Protein AF-A0A9Q3L5G4-F1 (afdb_monomer_lite)

Organism: NCBI:txid171279

Secondary structure (DSSP, 8-state):
-HHHHHHHHHHHHHHHHHHHHHHHHHHHHHHHHHHHHHHHHHHHHHHHHHHHHHHHT-S-HHHHHHHHHHHHHHHHHHHHHHHHHHHHHHHHHHHHHHHHHHHHHHHHHHHHHH----HHHHHHHHTT-

Foldseek 3Di:
DVVVVVVVVVVVVVVVVVVVVVVVVVVVVVVVVVVVVVVVVVVLVVLLVVLVVCLVPPPCNVPCNVVSVVVNVVSVVVVVVVVVVVVVVVVVVVVVVVVVVVVVVVLVVVCVPPVDQDPVNVVVVVVVD

Structure (mmCIF, N/CA/C/O backbone):
data_AF-A0A9Q3L5G4-F1
#
_entry.id   AF-A0A9Q3L5G4-F1
#
loop_
_atom_site.group_PDB
_atom_site.id
_atom_site.type_symbol
_atom_site.label_atom_id
_atom_site.label_alt_id
_atom_site.label_comp_id
_atom_site.label_asym_id
_atom_site.label_entity_id
_atom_site.label_seq_id
_atom_site.pdbx_PDB_ins_code
_atom_site.Cartn_x
_atom_site.Cartn_y
_atom_site.Cartn_z
_atom_site.occupancy
_atom_site.B_iso_or_equiv
_atom_site.auth_seq_id
_atom_site.auth_comp_id
_atom_site.auth_asym_id
_atom_site.auth_atom_id
_atom_site.pdbx_PDB_model_num
ATOM 1 N N . MET A 1 1 ? -18.461 7.117 51.533 1.00 54.62 1 MET A N 1
ATOM 2 C CA . MET A 1 1 ? -18.420 7.895 50.265 1.00 54.62 1 MET A CA 1
ATOM 3 C C . MET A 1 1 ? -17.016 8.225 49.726 1.00 54.62 1 MET A C 1
ATOM 5 O O . MET A 1 1 ? -16.807 8.089 48.527 1.00 54.62 1 MET A O 1
ATOM 9 N N . ARG A 1 2 ? -16.028 8.626 50.546 1.00 50.97 2 ARG A N 1
ATOM 10 C CA . ARG A 1 2 ? -14.693 9.074 50.069 1.00 50.97 2 ARG A CA 1
ATOM 11 C C . ARG A 1 2 ? -13.874 8.005 49.315 1.00 50.97 2 ARG A C 1
ATOM 13 O O . ARG A 1 2 ? -13.256 8.315 48.302 1.00 50.97 2 ARG A O 1
ATOM 20 N N . LYS A 1 3 ? -13.925 6.739 49.751 1.00 43.66 3 LYS A N 1
ATOM 21 C CA . LYS A 1 3 ? -13.217 5.612 49.104 1.00 43.66 3 LYS A CA 1
ATOM 22 C C . LYS A 1 3 ? -13.745 5.289 47.695 1.00 43.66 3 LYS A C 1
ATOM 24 O O . LYS A 1 3 ? -12.953 4.992 46.810 1.00 43.66 3 LYS A O 1
ATOM 29 N N . ALA A 1 4 ? -15.055 5.416 47.465 1.00 61.31 4 ALA A N 1
ATOM 30 C CA . ALA A 1 4 ? -15.671 5.168 46.158 1.00 61.31 4 ALA A CA 1
ATOM 31 C C . ALA A 1 4 ? -15.266 6.228 45.116 1.00 61.31 4 ALA A C 1
ATOM 33 O O . ALA A 1 4 ? -14.859 5.877 44.011 1.00 61.31 4 ALA A O 1
ATOM 34 N N . LYS A 1 5 ? -15.259 7.517 45.497 1.00 58.19 5 LYS A N 1
ATOM 35 C CA . LYS A 1 5 ? -14.773 8.613 44.634 1.00 58.19 5 LYS A CA 1
ATOM 36 C C . LYS A 1 5 ? -13.291 8.460 44.266 1.00 58.19 5 LYS A C 1
ATOM 38 O O . LYS A 1 5 ? -12.912 8.726 43.130 1.00 58.19 5 LYS A O 1
ATOM 43 N N . LEU A 1 6 ? -12.459 8.006 45.205 1.00 48.81 6 LEU A N 1
ATOM 44 C CA . LEU A 1 6 ? -11.032 7.765 44.959 1.00 48.81 6 LEU A CA 1
ATOM 45 C C . LEU A 1 6 ? -10.792 6.573 44.021 1.00 48.81 6 LEU A C 1
ATOM 47 O O . LEU A 1 6 ? -9.932 6.661 43.149 1.00 48.81 6 LEU A O 1
ATOM 51 N N . LYS A 1 7 ? -11.583 5.499 44.149 1.00 58.03 7 LYS A N 1
ATOM 52 C CA . LYS A 1 7 ? -11.514 4.319 43.272 1.00 58.03 7 LYS A CA 1
ATOM 53 C C . LYS A 1 7 ? -11.978 4.630 41.841 1.00 58.03 7 LYS A C 1
ATOM 55 O O . LYS A 1 7 ? -11.357 4.180 40.887 1.00 58.03 7 LYS A O 1
ATOM 60 N N . ALA A 1 8 ? -13.018 5.451 41.683 1.00 60.97 8 ALA A N 1
ATOM 61 C CA . ALA A 1 8 ? -13.473 5.918 40.371 1.00 60.97 8 ALA A CA 1
ATOM 62 C C . ALA A 1 8 ? -12.426 6.814 39.682 1.00 60.97 8 ALA A C 1
ATOM 64 O O . ALA A 1 8 ? -12.143 6.642 38.499 1.00 60.97 8 ALA A O 1
ATOM 65 N N . LYS A 1 9 ? -11.786 7.717 40.440 1.00 55.41 9 LYS A N 1
ATOM 66 C CA . LYS A 1 9 ? -10.716 8.590 39.935 1.00 55.41 9 LYS A CA 1
ATOM 67 C C . LYS A 1 9 ? -9.438 7.818 39.575 1.00 55.41 9 LYS A C 1
ATOM 69 O O . LYS A 1 9 ? -8.773 8.160 38.603 1.00 55.41 9 LYS A O 1
ATOM 74 N N . SER A 1 10 ? -9.075 6.774 40.326 1.00 57.56 10 SER A N 1
ATOM 75 C CA . SER A 1 10 ? -7.921 5.931 39.978 1.00 57.56 10 SER A CA 1
ATOM 76 C C . SER A 1 10 ? -8.193 5.045 38.757 1.00 57.56 10 SER A C 1
ATOM 78 O O . SER A 1 10 ? -7.302 4.871 37.925 1.00 57.56 10 SER A O 1
ATOM 80 N N . ALA A 1 11 ? -9.425 4.549 38.599 1.00 59.75 11 ALA A N 1
ATOM 81 C CA . ALA A 1 11 ? -9.859 3.820 37.410 1.00 59.75 11 ALA A CA 1
ATOM 82 C C . ALA A 1 11 ? -9.870 4.713 36.156 1.00 59.75 11 ALA A C 1
ATOM 84 O O . ALA A 1 11 ? -9.367 4.296 35.113 1.00 59.75 11 ALA A O 1
ATOM 85 N N . SER A 1 12 ? -10.343 5.963 36.259 1.00 60.53 12 SER A N 1
ATOM 86 C CA . SER A 1 12 ? -10.316 6.914 35.139 1.00 60.53 12 SER A CA 1
ATOM 87 C C . SER A 1 12 ? -8.887 7.289 34.728 1.00 60.53 12 SER A C 1
ATOM 89 O O . SER A 1 12 ? -8.582 7.309 33.542 1.00 60.53 12 SER A O 1
ATOM 91 N N . LEU A 1 13 ? -7.977 7.490 35.690 1.00 60.91 13 LEU A N 1
ATOM 92 C CA . LEU A 1 13 ? -6.550 7.738 35.432 1.00 60.91 13 LEU A CA 1
ATOM 93 C C . LEU A 1 13 ? -5.837 6.528 34.799 1.00 60.91 13 LEU A C 1
ATOM 95 O O . LEU A 1 13 ? -4.959 6.697 33.952 1.00 60.91 13 LEU A O 1
ATOM 99 N N . SER A 1 14 ? -6.198 5.305 35.201 1.00 64.25 14 SER A N 1
ATOM 100 C CA . SER A 1 14 ? -5.695 4.065 34.589 1.00 64.25 14 SER A CA 1
ATOM 101 C C . SER A 1 14 ? -6.158 3.935 33.134 1.00 64.25 14 SER A C 1
ATOM 103 O O . SER A 1 14 ? -5.353 3.646 32.243 1.00 64.25 14 SER A O 1
ATOM 105 N N . ASN A 1 15 ? -7.432 4.249 32.879 1.00 68.75 15 ASN A N 1
ATOM 106 C CA . ASN A 1 15 ? -8.008 4.268 31.539 1.00 68.75 15 ASN A CA 1
ATOM 107 C C . ASN A 1 15 ? -7.393 5.365 30.663 1.00 68.75 15 ASN A C 1
ATOM 109 O O . ASN A 1 15 ? -7.059 5.083 29.519 1.00 68.75 15 ASN A O 1
ATOM 113 N N . GLU A 1 16 ? -7.130 6.566 31.190 1.00 73.31 16 GLU A N 1
ATOM 114 C CA . GLU A 1 16 ? -6.422 7.619 30.448 1.00 73.31 16 GLU A CA 1
ATOM 115 C C . GLU A 1 16 ? -4.993 7.216 30.067 1.00 73.31 16 GLU A C 1
ATOM 117 O O . GLU A 1 16 ? -4.549 7.475 28.946 1.00 73.31 16 GLU A O 1
ATOM 122 N N . LYS A 1 17 ? -4.252 6.567 30.976 1.00 74.75 17 LYS A N 1
ATOM 123 C CA . LYS A 1 17 ? -2.894 6.083 30.684 1.00 74.75 17 LYS A CA 1
ATOM 124 C C . LYS A 1 17 ? -2.902 4.988 29.617 1.00 74.75 17 LYS A C 1
ATOM 126 O O . LYS A 1 17 ? -2.093 5.047 28.689 1.00 74.75 17 LYS A O 1
ATOM 131 N N . LYS A 1 18 ? -3.820 4.017 29.717 1.00 73.69 18 LYS A N 1
ATOM 132 C CA . LYS A 1 18 ? -4.013 2.985 28.683 1.00 73.69 18 LYS A CA 1
ATOM 133 C C . LYS A 1 18 ? -4.418 3.608 27.349 1.00 73.69 18 LYS A C 1
ATOM 135 O O . LYS A 1 18 ? -3.797 3.303 26.337 1.00 73.69 18 LYS A O 1
ATOM 140 N N . TYR A 1 19 ? -5.369 4.536 27.361 1.00 72.50 19 TYR A N 1
ATOM 141 C CA . TYR A 1 19 ? -5.831 5.256 26.178 1.00 72.50 19 TYR A CA 1
ATOM 142 C C . TYR A 1 19 ? -4.690 6.004 25.482 1.00 72.50 19 TYR A C 1
ATOM 144 O O . TYR A 1 19 ? -4.471 5.810 24.290 1.00 72.50 19 TYR A O 1
ATOM 152 N N . LYS A 1 20 ? -3.879 6.771 26.226 1.00 75.00 20 LYS A N 1
ATOM 153 C CA . LYS A 1 20 ? -2.691 7.450 25.678 1.00 75.00 20 LYS A CA 1
ATOM 154 C C . LYS A 1 20 ? -1.661 6.473 25.106 1.00 75.00 20 LYS A C 1
ATOM 156 O O . LYS A 1 20 ? -1.060 6.763 24.075 1.00 75.00 20 LYS A O 1
ATOM 161 N N . SER A 1 21 ? -1.453 5.323 25.751 1.00 72.88 21 SER A N 1
ATOM 162 C CA . SER A 1 21 ? -0.531 4.289 25.261 1.00 72.88 21 SER A CA 1
ATOM 163 C C . SER A 1 21 ? -1.005 3.684 23.935 1.00 72.88 21 SER A C 1
ATOM 165 O O . SER A 1 21 ? -0.221 3.587 22.988 1.00 72.88 21 SER A O 1
ATOM 167 N N . VAL A 1 22 ? -2.294 3.348 23.838 1.00 76.19 22 VAL A N 1
ATOM 168 C CA . VAL A 1 22 ? -2.916 2.825 22.613 1.00 76.19 22 VAL A CA 1
ATOM 169 C C . VAL A 1 22 ? -2.896 3.876 21.504 1.00 76.19 22 VAL A C 1
ATOM 171 O O . VAL A 1 22 ? -2.464 3.568 20.397 1.00 76.19 22 VAL A O 1
ATOM 174 N N . LEU A 1 23 ? -3.247 5.131 21.804 1.00 76.31 23 LEU A N 1
ATOM 175 C CA . LEU A 1 23 ? -3.176 6.241 20.848 1.00 76.31 23 LEU A CA 1
ATOM 176 C C . LEU A 1 23 ? -1.766 6.446 20.303 1.00 76.31 23 LEU A C 1
ATOM 178 O O . LEU A 1 23 ? -1.596 6.613 19.100 1.00 76.31 23 LEU A O 1
ATOM 182 N N . LYS A 1 24 ? -0.744 6.411 21.166 1.00 77.00 24 LYS A N 1
ATOM 183 C CA . LYS A 1 24 ? 0.650 6.553 20.731 1.00 77.00 24 LYS A CA 1
ATOM 184 C C . LYS A 1 24 ? 1.052 5.413 19.793 1.00 77.00 24 LYS A C 1
ATOM 186 O O . LYS A 1 24 ? 1.647 5.679 18.755 1.00 77.00 24 LYS A O 1
ATOM 191 N N . LYS A 1 25 ? 0.704 4.163 20.125 1.00 78.69 25 LYS A N 1
ATOM 192 C CA . LYS A 1 25 ? 0.961 3.003 19.251 1.00 78.69 25 LYS A CA 1
ATOM 193 C C . LYS A 1 25 ? 0.238 3.132 17.911 1.00 78.69 25 LYS A C 1
ATOM 195 O O . LYS A 1 25 ? 0.855 2.919 16.872 1.00 78.69 25 LYS A O 1
ATOM 200 N N . TYR A 1 26 ? -1.031 3.532 17.936 1.00 79.06 26 TYR A N 1
ATOM 201 C CA . TYR A 1 26 ? -1.826 3.766 16.735 1.00 79.06 26 TYR A CA 1
ATOM 202 C C . TYR A 1 26 ? -1.227 4.871 15.860 1.00 79.06 26 TYR A C 1
ATOM 204 O O . TYR A 1 26 ? -1.056 4.666 14.665 1.00 79.06 26 TYR A O 1
ATOM 212 N N . LEU A 1 27 ? -0.838 6.010 16.440 1.00 77.56 27 LEU A N 1
ATOM 213 C CA . LEU A 1 27 ? -0.226 7.115 15.698 1.00 77.56 27 LEU A CA 1
ATOM 214 C C . LEU A 1 27 ? 1.116 6.724 15.079 1.00 77.56 27 LEU A C 1
ATOM 216 O O . LEU A 1 27 ? 1.351 7.040 13.918 1.00 77.56 27 LEU A O 1
ATOM 220 N N . VAL A 1 28 ? 1.972 6.011 15.817 1.00 85.19 28 VAL A N 1
ATOM 221 C CA . VAL A 1 28 ? 3.255 5.521 15.288 1.00 85.19 28 VAL A CA 1
ATOM 222 C C . VAL A 1 28 ? 3.026 4.531 14.148 1.00 85.19 28 VAL A C 1
ATOM 224 O O . VAL A 1 28 ? 3.645 4.661 13.096 1.00 85.19 28 VAL A O 1
ATOM 227 N N . SER A 1 29 ? 2.104 3.581 14.320 1.00 77.00 29 SER A N 1
A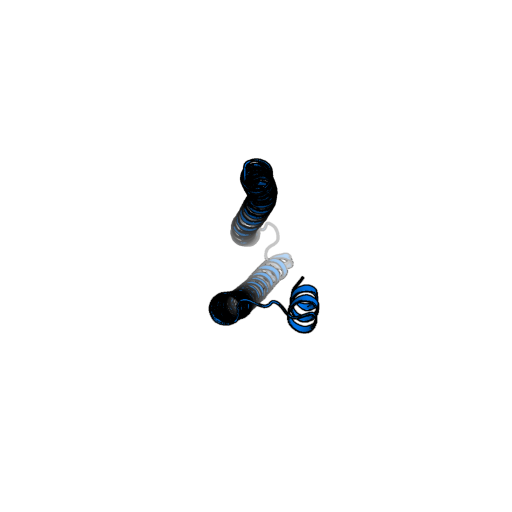TOM 228 C CA . SER A 1 29 ? 1.761 2.609 13.279 1.00 77.00 29 SER A CA 1
ATOM 229 C C . SER A 1 29 ? 1.165 3.286 12.043 1.00 77.00 29 SER A C 1
ATOM 231 O O . SER A 1 29 ? 1.594 3.005 10.927 1.00 77.00 29 SER A O 1
ATOM 233 N N . LYS A 1 30 ? 0.247 4.241 12.231 1.00 79.06 30 LYS A N 1
ATOM 234 C CA . LYS A 1 30 ? -0.362 5.021 11.150 1.00 79.06 30 LYS A CA 1
ATOM 235 C C . LYS A 1 30 ? 0.675 5.859 10.408 1.00 79.06 30 LYS A C 1
ATOM 237 O O . LYS A 1 30 ? 0.671 5.874 9.183 1.00 79.06 30 LYS A O 1
ATOM 242 N N . PHE A 1 31 ? 1.574 6.526 11.129 1.00 87.62 31 PHE A N 1
ATOM 243 C CA . PHE A 1 31 ? 2.655 7.297 10.521 1.00 87.62 31 PHE A CA 1
ATOM 244 C C . PHE A 1 31 ? 3.590 6.399 9.709 1.00 87.62 31 PHE A C 1
ATOM 246 O O . PHE A 1 31 ? 3.869 6.704 8.556 1.00 87.62 31 PHE A O 1
ATOM 253 N N . PHE A 1 32 ? 4.018 5.268 10.275 1.00 87.44 32 PHE A N 1
ATOM 254 C CA . PHE A 1 32 ? 4.877 4.306 9.584 1.00 87.44 32 PHE A CA 1
ATOM 255 C C . PHE A 1 32 ? 4.206 3.732 8.329 1.00 87.44 32 PHE A C 1
ATOM 257 O O . PHE A 1 32 ? 4.839 3.630 7.283 1.00 87.44 32 PHE A O 1
ATOM 264 N N . PHE A 1 33 ? 2.909 3.428 8.405 1.00 80.81 33 PHE A N 1
ATOM 265 C CA . PHE A 1 33 ? 2.120 2.965 7.266 1.00 80.81 33 PHE A CA 1
ATOM 266 C C . PHE A 1 33 ? 2.031 4.015 6.149 1.00 80.81 33 PHE A C 1
ATOM 268 O O . PHE A 1 33 ? 2.270 3.703 4.983 1.00 80.81 33 PHE A O 1
ATOM 275 N N . ILE A 1 34 ? 1.728 5.270 6.497 1.00 80.44 34 ILE A N 1
ATOM 276 C CA . ILE A 1 34 ? 1.679 6.377 5.530 1.00 80.44 34 ILE A CA 1
ATOM 277 C C . ILE A 1 34 ? 3.064 6.611 4.921 1.00 80.44 34 ILE A C 1
ATOM 279 O O . ILE A 1 34 ? 3.181 6.744 3.708 1.00 80.44 34 ILE A O 1
ATOM 283 N N . PHE A 1 35 ? 4.116 6.610 5.741 1.00 89.19 35 PHE A N 1
ATOM 284 C CA . PHE A 1 35 ? 5.493 6.774 5.287 1.00 89.19 35 PHE A CA 1
ATOM 285 C C . PHE A 1 35 ? 5.898 5.689 4.283 1.00 89.19 35 PHE A C 1
ATOM 287 O O . PHE A 1 35 ? 6.392 6.017 3.208 1.00 89.19 35 PHE A O 1
ATOM 294 N N . LEU A 1 36 ? 5.631 4.415 4.590 1.00 83.25 36 LEU A N 1
ATOM 295 C CA . LEU A 1 36 ? 5.859 3.302 3.665 1.00 83.25 36 LEU A CA 1
ATOM 296 C C . LEU A 1 36 ? 5.068 3.470 2.368 1.00 83.25 36 LEU A C 1
ATOM 298 O O . LEU A 1 36 ? 5.624 3.270 1.296 1.00 83.25 36 LEU A O 1
ATOM 302 N N . SER A 1 37 ? 3.804 3.887 2.456 1.00 77.00 37 SER A N 1
ATOM 303 C CA . SER A 1 37 ? 2.956 4.103 1.277 1.00 77.00 37 SER A CA 1
ATOM 304 C C . SER A 1 37 ? 3.529 5.190 0.363 1.00 77.00 37 SER A C 1
ATOM 306 O O . SER A 1 37 ? 3.633 5.001 -0.848 1.00 77.00 37 SER A O 1
ATOM 308 N N . VAL A 1 38 ? 3.963 6.315 0.939 1.00 84.69 38 VAL A N 1
ATOM 309 C CA . VAL A 1 38 ? 4.624 7.396 0.194 1.00 84.69 38 VAL A CA 1
ATOM 310 C C . VAL A 1 38 ? 5.958 6.921 -0.387 1.00 84.69 38 VAL A C 1
ATOM 312 O O . VAL A 1 38 ? 6.247 7.197 -1.549 1.00 84.69 38 VAL A O 1
ATOM 315 N N . LEU A 1 39 ? 6.749 6.157 0.371 1.00 87.94 39 LEU A N 1
ATOM 316 C CA . LEU A 1 39 ? 8.010 5.587 -0.104 1.00 87.94 39 LEU A CA 1
ATOM 317 C C . LEU A 1 39 ? 7.794 4.656 -1.306 1.00 87.94 39 LEU A C 1
ATOM 319 O O . LEU A 1 39 ? 8.537 4.738 -2.281 1.00 87.94 39 LEU A O 1
ATOM 323 N N . THR A 1 40 ? 6.751 3.822 -1.285 1.00 81.00 40 THR A N 1
ATOM 324 C CA . THR A 1 40 ? 6.381 2.964 -2.418 1.00 81.00 40 THR A CA 1
ATOM 325 C C . THR A 1 40 ? 6.040 3.782 -3.662 1.00 81.00 40 THR A C 1
ATOM 327 O O . THR A 1 40 ? 6.466 3.413 -4.757 1.00 81.00 40 THR A O 1
ATOM 330 N N . LEU A 1 41 ? 5.335 4.912 -3.523 1.00 79.75 41 LEU A N 1
ATOM 331 C CA . LEU A 1 41 ? 5.053 5.808 -4.652 1.00 79.75 41 LEU A CA 1
ATOM 332 C C . LEU A 1 41 ? 6.332 6.431 -5.227 1.00 79.75 41 LEU A C 1
ATOM 334 O O . LEU A 1 41 ? 6.487 6.501 -6.449 1.00 79.75 41 LEU A O 1
ATOM 338 N N . VAL A 1 42 ? 7.267 6.839 -4.362 1.00 87.94 42 VAL A N 1
ATOM 339 C CA . VAL A 1 42 ? 8.570 7.383 -4.778 1.00 87.94 42 VAL A CA 1
ATOM 340 C C . VAL A 1 42 ? 9.385 6.329 -5.525 1.00 87.94 42 VAL A C 1
ATOM 342 O O . VAL A 1 42 ? 9.881 6.615 -6.613 1.00 87.94 42 VAL A O 1
ATOM 345 N N . ILE A 1 43 ? 9.478 5.105 -4.991 1.00 87.12 43 ILE A N 1
ATOM 346 C CA . ILE A 1 43 ? 10.190 3.994 -5.642 1.00 87.12 43 ILE A CA 1
ATOM 347 C C . ILE A 1 43 ? 9.553 3.680 -6.995 1.00 87.12 43 ILE A C 1
ATOM 349 O O . ILE A 1 43 ? 10.262 3.624 -7.992 1.00 87.12 43 ILE A O 1
ATOM 353 N N . SER A 1 44 ? 8.225 3.554 -7.054 1.00 80.81 44 SER A N 1
ATOM 354 C CA . SER A 1 44 ? 7.509 3.247 -8.301 1.00 80.81 44 SER A CA 1
ATOM 355 C C . SER A 1 44 ? 7.776 4.303 -9.377 1.00 80.81 44 SER A C 1
ATOM 357 O O . SER A 1 44 ? 8.085 3.973 -10.521 1.00 80.81 44 SER A O 1
ATOM 359 N N . SER A 1 45 ? 7.734 5.583 -8.998 1.00 82.88 45 SER A N 1
ATOM 360 C CA . SER A 1 45 ? 8.029 6.698 -9.905 1.00 82.88 45 SER A CA 1
ATOM 361 C C . SER A 1 45 ? 9.492 6.690 -10.360 1.00 82.88 45 SER A C 1
ATOM 363 O O . SER A 1 45 ? 9.772 6.849 -11.548 1.00 82.88 45 SER A O 1
ATOM 365 N N . ALA A 1 46 ? 10.434 6.450 -9.442 1.00 88.06 46 ALA A N 1
ATOM 366 C CA . ALA A 1 46 ? 11.854 6.341 -9.762 1.00 88.06 46 ALA A CA 1
ATOM 367 C C . ALA A 1 46 ? 12.131 5.167 -10.710 1.00 88.06 46 ALA A C 1
ATOM 369 O O . ALA A 1 46 ? 12.853 5.338 -11.684 1.00 88.06 46 ALA A O 1
ATOM 370 N N . THR A 1 47 ? 11.511 4.004 -10.497 1.00 85.25 47 THR A N 1
ATOM 371 C CA . THR A 1 47 ? 11.630 2.841 -11.386 1.00 85.25 47 THR A CA 1
ATOM 372 C C . THR A 1 47 ? 11.166 3.158 -12.806 1.00 85.25 47 THR A C 1
ATOM 374 O O . THR A 1 47 ? 11.820 2.744 -13.761 1.00 85.25 47 THR A O 1
ATOM 377 N N . ILE A 1 48 ? 10.083 3.923 -12.975 1.00 83.00 48 ILE A N 1
ATOM 378 C CA . ILE A 1 48 ? 9.631 4.368 -14.304 1.00 83.00 48 ILE A CA 1
ATOM 379 C C . ILE A 1 48 ? 10.685 5.276 -14.951 1.00 83.00 48 ILE A C 1
ATOM 381 O O . ILE A 1 48 ? 11.058 5.051 -16.101 1.00 83.00 48 ILE A O 1
ATOM 385 N N . ILE A 1 49 ? 11.201 6.262 -14.209 1.00 85.81 49 ILE A N 1
ATOM 386 C CA . ILE A 1 49 ? 12.226 7.196 -14.703 1.00 85.81 49 ILE A CA 1
ATOM 387 C C . ILE A 1 49 ? 13.509 6.451 -15.087 1.00 85.81 49 ILE A C 1
ATOM 389 O O . ILE A 1 49 ? 14.039 6.682 -16.173 1.00 85.81 49 ILE A O 1
ATOM 393 N N . LEU A 1 50 ? 13.992 5.543 -14.233 1.00 85.56 50 LEU A N 1
ATOM 394 C CA . LEU A 1 50 ? 15.185 4.744 -14.506 1.00 85.56 50 LEU A CA 1
ATOM 395 C C . LEU A 1 50 ? 14.987 3.845 -15.726 1.00 85.56 50 LEU A C 1
ATOM 397 O O . LEU A 1 50 ? 15.868 3.804 -16.574 1.00 85.56 50 LEU A O 1
ATOM 401 N N . ASN A 1 51 ? 13.833 3.186 -15.868 1.00 83.75 51 ASN A N 1
ATOM 402 C CA . ASN A 1 51 ? 13.549 2.386 -17.061 1.00 83.75 51 ASN A CA 1
ATOM 403 C C . ASN A 1 51 ? 13.559 3.245 -18.334 1.00 83.75 51 ASN A C 1
ATOM 405 O O . ASN A 1 51 ? 14.163 2.859 -19.332 1.00 83.75 51 ASN A O 1
ATOM 409 N N . LEU A 1 52 ? 12.943 4.431 -18.302 1.00 82.38 52 LEU A N 1
ATOM 410 C CA . LEU A 1 52 ? 12.936 5.345 -19.447 1.00 82.38 52 LEU A CA 1
ATOM 411 C C . LEU A 1 52 ? 14.351 5.842 -19.785 1.00 82.38 52 LEU A C 1
ATOM 413 O O . LEU A 1 52 ? 14.723 5.929 -20.956 1.00 82.38 52 LEU A O 1
ATOM 417 N N . TYR A 1 53 ? 15.148 6.139 -18.756 1.00 86.69 53 TYR A N 1
ATOM 418 C CA . TYR A 1 53 ? 16.549 6.525 -18.894 1.00 86.69 53 TYR A CA 1
ATOM 419 C C . TYR A 1 53 ? 17.376 5.398 -19.522 1.00 86.69 53 TYR A C 1
ATOM 421 O O . TYR A 1 53 ? 18.089 5.638 -20.495 1.00 86.69 53 TYR A O 1
ATOM 429 N N . SER A 1 54 ? 17.226 4.166 -19.028 1.00 83.88 54 SER A N 1
ATOM 430 C CA . SER A 1 54 ? 17.897 2.977 -19.559 1.00 83.88 54 SER A CA 1
ATOM 431 C C . SER A 1 54 ? 17.521 2.684 -21.006 1.00 83.88 54 SER A C 1
ATOM 433 O O . SER A 1 54 ? 18.369 2.219 -21.754 1.00 83.88 54 SER A O 1
ATOM 435 N N . ILE A 1 55 ? 16.290 2.985 -21.431 1.00 81.62 55 ILE A N 1
ATOM 436 C CA . ILE A 1 55 ? 15.883 2.866 -22.838 1.00 81.62 55 ILE A CA 1
ATOM 437 C C . ILE A 1 55 ? 16.534 3.964 -23.690 1.00 81.62 55 ILE A C 1
ATOM 439 O O . ILE A 1 55 ? 16.997 3.687 -24.795 1.00 81.62 55 ILE A O 1
ATOM 443 N N . ARG A 1 56 ? 16.578 5.206 -23.191 1.00 83.19 56 ARG A N 1
ATOM 444 C CA . ARG A 1 56 ? 17.062 6.371 -23.949 1.00 83.19 56 ARG A CA 1
ATOM 445 C C . ARG A 1 56 ? 18.577 6.388 -24.139 1.00 83.19 56 ARG A C 1
ATOM 447 O O . ARG A 1 56 ? 19.038 6.737 -25.220 1.00 83.19 56 ARG A O 1
ATOM 454 N N . PHE A 1 57 ? 19.333 6.065 -23.097 1.00 85.56 57 PHE A N 1
ATOM 455 C CA . PHE A 1 57 ? 20.798 6.150 -23.088 1.00 85.56 57 PHE A CA 1
ATOM 456 C C . PHE A 1 57 ? 21.456 4.772 -23.186 1.00 85.56 57 PHE A C 1
ATOM 458 O O . PHE A 1 57 ? 22.550 4.556 -22.674 1.00 85.56 57 PHE A O 1
ATOM 465 N N . ASN A 1 58 ? 20.773 3.822 -23.825 1.00 82.44 58 ASN A N 1
ATOM 466 C CA . ASN A 1 58 ? 21.303 2.487 -24.029 1.00 82.44 58 ASN A CA 1
ATOM 467 C C . ASN A 1 58 ? 22.417 2.497 -25.081 1.00 82.44 58 ASN A C 1
ATOM 469 O O . ASN A 1 58 ? 22.167 2.837 -26.236 1.00 82.44 58 ASN A O 1
ATOM 473 N N . GLU A 1 59 ? 23.616 2.059 -24.707 1.00 83.19 59 GLU A N 1
ATOM 474 C CA . GLU A 1 59 ? 24.734 1.901 -25.646 1.00 83.19 59 GLU A CA 1
ATOM 475 C C . GLU A 1 59 ? 24.540 0.701 -26.594 1.00 83.19 59 GLU A C 1
ATOM 477 O O . GLU A 1 59 ? 25.050 0.714 -27.712 1.00 83.19 59 GLU A O 1
ATOM 482 N N . TYR A 1 60 ? 23.746 -0.307 -26.196 1.00 87.06 60 TYR A N 1
ATOM 483 C CA . TYR A 1 60 ? 23.508 -1.536 -26.972 1.00 87.06 60 TYR A CA 1
ATOM 484 C C . TYR A 1 60 ? 22.009 -1.798 -27.225 1.00 87.06 60 TYR A C 1
ATOM 486 O O . TYR A 1 60 ? 21.466 -2.831 -26.813 1.00 87.06 60 TYR A O 1
ATOM 494 N N . PRO A 1 61 ? 21.303 -0.897 -27.936 1.00 80.62 61 PRO A N 1
ATOM 495 C CA . PRO A 1 61 ? 19.849 -0.955 -28.100 1.00 80.62 61 PRO A CA 1
ATOM 496 C C . PRO A 1 61 ? 19.357 -2.240 -28.774 1.00 80.62 61 PRO A C 1
ATOM 49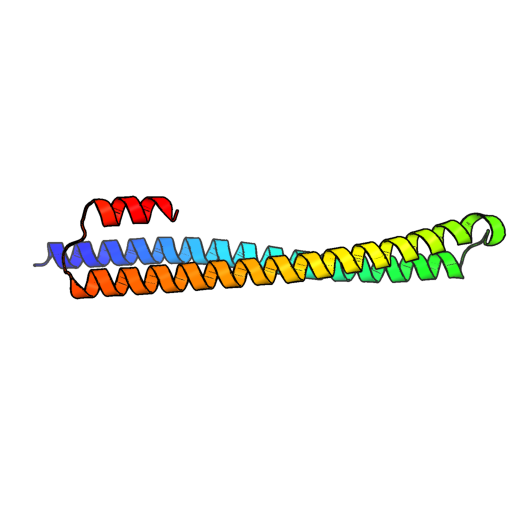8 O O . PRO A 1 61 ? 18.351 -2.802 -28.351 1.00 80.62 61 PRO A O 1
ATOM 501 N N . LEU A 1 62 ? 20.089 -2.763 -29.760 1.00 80.62 62 LEU A N 1
ATOM 502 C CA . LEU A 1 62 ? 19.697 -3.971 -30.500 1.00 80.62 62 LEU A CA 1
ATOM 503 C C . LEU A 1 62 ? 19.606 -5.232 -29.628 1.00 80.62 62 LEU A C 1
ATOM 505 O O . LEU A 1 62 ? 18.878 -6.156 -29.973 1.00 80.62 62 LEU A O 1
ATOM 509 N N . GLN A 1 63 ? 20.341 -5.283 -28.516 1.00 84.25 63 GLN A N 1
ATOM 510 C CA . GLN A 1 63 ? 20.463 -6.486 -27.690 1.00 84.25 63 GLN A CA 1
ATOM 511 C C . GLN A 1 63 ? 19.674 -6.366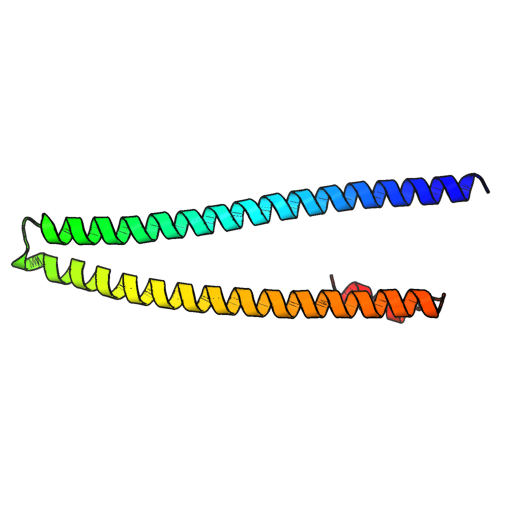 -26.384 1.00 84.25 63 GLN A C 1
ATOM 513 O O . GLN A 1 63 ? 19.082 -7.346 -25.936 1.00 84.25 63 GLN A O 1
ATOM 518 N N . THR A 1 64 ? 19.651 -5.177 -25.766 1.00 83.81 64 THR A N 1
ATOM 519 C CA . THR A 1 64 ? 19.148 -5.018 -24.390 1.00 83.81 64 THR A CA 1
ATOM 520 C C . THR A 1 64 ? 17.838 -4.241 -24.268 1.00 83.81 64 THR A C 1
ATOM 522 O O . THR A 1 64 ? 17.164 -4.346 -23.243 1.00 83.81 64 THR A O 1
ATOM 525 N N . MET A 1 65 ? 17.412 -3.514 -25.309 1.00 82.88 65 MET A N 1
ATOM 526 C CA . MET A 1 65 ? 16.187 -2.701 -25.264 1.00 82.88 65 MET A CA 1
ATOM 527 C C . MET A 1 65 ? 14.932 -3.544 -25.000 1.00 82.88 65 MET A C 1
ATOM 529 O O . MET A 1 65 ? 14.058 -3.119 -24.245 1.00 82.88 65 MET A O 1
ATOM 533 N N . ILE A 1 66 ? 14.874 -4.762 -25.550 1.00 84.94 66 ILE A N 1
ATOM 534 C CA . ILE A 1 66 ? 13.756 -5.696 -25.348 1.00 84.94 66 ILE A CA 1
ATOM 535 C C . ILE A 1 66 ? 13.548 -6.027 -23.860 1.00 84.94 66 ILE A C 1
ATOM 537 O O . ILE A 1 66 ? 12.408 -6.103 -23.399 1.00 84.94 66 ILE A O 1
ATOM 541 N N . TYR A 1 67 ? 14.629 -6.151 -23.081 1.00 84.62 67 TYR A N 1
ATOM 542 C CA . TYR A 1 67 ? 14.545 -6.449 -21.652 1.00 84.62 67 TYR A CA 1
ATOM 543 C C . TYR A 1 67 ? 14.013 -5.252 -20.866 1.00 84.62 67 TYR A C 1
ATOM 545 O O . TYR A 1 67 ? 13.122 -5.425 -20.039 1.00 84.62 67 TYR A O 1
ATOM 553 N N . PHE A 1 68 ? 14.480 -4.034 -21.159 1.00 82.94 68 PHE A N 1
ATOM 554 C CA . PHE A 1 68 ? 13.986 -2.827 -20.486 1.00 82.94 68 PHE A CA 1
ATOM 555 C C . PHE A 1 68 ? 12.505 -2.561 -20.773 1.00 82.94 68 PHE A C 1
ATOM 557 O O . PHE A 1 68 ? 11.749 -2.235 -19.859 1.00 82.94 68 PHE A O 1
ATOM 564 N N . VAL A 1 69 ? 12.066 -2.766 -22.017 1.00 83.06 69 VAL A N 1
ATOM 565 C CA . VAL A 1 69 ? 10.646 -2.657 -22.387 1.00 83.06 69 VAL A CA 1
ATOM 566 C C . VAL A 1 69 ? 9.812 -3.720 -21.666 1.00 83.06 69 VAL A C 1
ATOM 568 O O . VAL A 1 69 ? 8.748 -3.409 -21.130 1.00 83.06 69 VAL A O 1
ATOM 571 N N . SER A 1 70 ? 10.312 -4.956 -21.583 1.00 86.81 70 SER A N 1
ATOM 572 C CA . SER A 1 70 ? 9.628 -6.045 -20.875 1.00 86.81 70 SER A CA 1
ATOM 573 C C . SER A 1 70 ? 9.494 -5.760 -19.376 1.00 86.81 70 SER A C 1
ATOM 575 O O . SER A 1 70 ? 8.415 -5.926 -18.811 1.00 86.81 70 SER A O 1
ATOM 577 N N . ILE A 1 71 ? 10.559 -5.268 -18.732 1.00 85.81 71 ILE A N 1
ATOM 578 C CA . ILE A 1 71 ? 10.548 -4.875 -17.314 1.00 85.81 71 ILE A CA 1
ATOM 579 C C . ILE A 1 71 ? 9.562 -3.729 -17.080 1.00 85.81 71 ILE A C 1
ATOM 581 O O . ILE A 1 71 ? 8.786 -3.782 -16.126 1.00 85.81 71 ILE A O 1
ATOM 585 N N . ALA A 1 72 ? 9.544 -2.719 -17.954 1.00 82.31 72 ALA A N 1
ATOM 586 C CA . ALA A 1 72 ? 8.597 -1.613 -17.856 1.00 82.31 72 ALA A CA 1
ATOM 587 C C . ALA A 1 72 ? 7.143 -2.106 -17.946 1.00 82.31 72 ALA A C 1
ATOM 589 O O . ALA A 1 72 ? 6.313 -1.724 -17.121 1.00 82.31 72 ALA A O 1
ATOM 590 N N . PHE A 1 73 ? 6.848 -3.006 -18.887 1.00 85.75 73 PHE A N 1
ATOM 591 C CA . PHE A 1 73 ? 5.517 -3.594 -19.034 1.00 85.75 73 PHE A CA 1
ATOM 592 C C . PHE A 1 73 ? 5.097 -4.392 -17.792 1.00 85.75 73 PHE A C 1
ATOM 594 O O . PHE A 1 73 ? 4.023 -4.157 -17.237 1.00 85.75 73 PHE A O 1
ATOM 601 N N . ILE A 1 74 ? 5.967 -5.279 -17.296 1.00 88.12 74 ILE A N 1
ATOM 602 C CA . ILE A 1 74 ? 5.713 -6.062 -16.077 1.00 88.12 74 ILE A CA 1
ATOM 603 C C . ILE A 1 74 ? 5.489 -5.133 -14.877 1.00 88.12 74 ILE A C 1
ATOM 605 O O . ILE A 1 74 ? 4.555 -5.337 -14.104 1.00 88.12 74 ILE A O 1
ATOM 609 N N . SER A 1 75 ? 6.297 -4.079 -14.742 1.00 82.75 75 SER A N 1
ATOM 610 C CA . SER A 1 75 ? 6.190 -3.103 -13.654 1.00 82.75 75 SER A CA 1
ATOM 611 C C . SER A 1 75 ? 4.827 -2.406 -13.634 1.00 82.75 75 SER A C 1
ATOM 613 O O . SER A 1 75 ? 4.248 -2.225 -12.562 1.00 82.75 75 SER A O 1
ATOM 615 N N . VAL A 1 76 ? 4.275 -2.049 -14.799 1.00 85.00 76 VAL A N 1
ATOM 616 C CA . VAL A 1 76 ? 2.936 -1.441 -14.900 1.00 85.00 76 VAL A CA 1
ATOM 617 C C . VAL A 1 76 ? 1.852 -2.420 -14.447 1.00 85.00 76 VAL A C 1
ATOM 619 O O . VAL A 1 76 ? 0.991 -2.048 -13.650 1.00 85.00 76 VAL A O 1
ATOM 622 N N . VAL A 1 77 ? 1.920 -3.680 -14.886 1.00 89.31 77 VAL A N 1
ATOM 623 C CA . VAL A 1 77 ? 0.952 -4.719 -14.491 1.00 89.31 77 VAL A CA 1
ATOM 624 C C . VAL A 1 77 ? 1.007 -4.983 -12.984 1.00 89.31 77 VAL A C 1
ATOM 626 O O . VAL A 1 77 ? -0.029 -5.012 -12.323 1.00 89.31 77 VAL A O 1
ATOM 629 N N . VAL A 1 78 ? 2.207 -5.116 -12.414 1.00 86.69 78 VAL A N 1
ATOM 630 C CA . VAL A 1 78 ? 2.393 -5.310 -10.967 1.00 86.69 78 VAL A CA 1
ATOM 631 C C . VAL A 1 78 ? 1.848 -4.116 -10.183 1.00 86.69 78 VAL A C 1
ATOM 633 O O . VAL A 1 78 ? 1.127 -4.303 -9.205 1.00 86.69 78 VAL A O 1
ATOM 636 N N . THR A 1 79 ? 2.128 -2.891 -10.632 1.00 84.25 79 THR A N 1
ATOM 637 C CA . THR A 1 79 ? 1.628 -1.669 -9.980 1.00 84.25 79 THR A CA 1
ATOM 638 C C . THR A 1 79 ? 0.098 -1.615 -9.986 1.00 84.25 79 THR A C 1
ATOM 640 O O . THR A 1 79 ? -0.511 -1.261 -8.975 1.00 84.25 79 THR A O 1
ATOM 643 N N . LEU A 1 80 ? -0.538 -2.024 -11.088 1.00 85.94 80 LEU A N 1
ATOM 644 C CA . LEU A 1 80 ? -1.995 -2.113 -11.183 1.00 85.94 80 LEU A CA 1
ATOM 645 C C . LEU A 1 80 ? -2.573 -3.129 -10.186 1.00 85.94 80 LEU A C 1
ATOM 647 O O . LEU A 1 80 ? -3.522 -2.811 -9.470 1.00 85.94 80 LEU A O 1
ATOM 651 N N . LEU A 1 81 ? -1.986 -4.326 -10.093 1.00 87.62 81 LEU A N 1
ATOM 652 C CA . LEU A 1 81 ? -2.429 -5.354 -9.145 1.00 87.62 81 LEU A CA 1
ATOM 653 C C . LEU A 1 81 ? -2.279 -4.899 -7.689 1.00 87.62 81 LEU A C 1
ATOM 655 O O . LEU A 1 81 ? -3.203 -5.078 -6.897 1.00 87.62 81 LEU A O 1
ATOM 659 N N . ILE A 1 82 ? -1.156 -4.258 -7.345 1.00 82.38 82 ILE A N 1
ATOM 660 C CA . ILE A 1 82 ? -0.932 -3.684 -6.009 1.00 82.38 82 ILE A CA 1
ATOM 661 C C . ILE A 1 82 ? -1.985 -2.613 -5.702 1.00 82.38 82 ILE A C 1
ATOM 663 O O . ILE A 1 82 ? -2.509 -2.575 -4.589 1.00 82.38 82 ILE A O 1
ATOM 667 N N . SER A 1 83 ? -2.331 -1.765 -6.675 1.00 79.62 83 SER A N 1
ATOM 668 C CA . SER A 1 83 ? -3.361 -0.736 -6.505 1.00 79.62 83 SER A CA 1
ATOM 669 C C . SER A 1 83 ? -4.740 -1.344 -6.224 1.00 79.62 83 SER A C 1
ATOM 671 O O . SER A 1 83 ? -5.396 -0.937 -5.265 1.00 79.62 83 SER A O 1
ATOM 673 N N . ILE A 1 84 ? -5.143 -2.368 -6.985 1.00 84.12 84 ILE A N 1
ATOM 674 C CA . ILE A 1 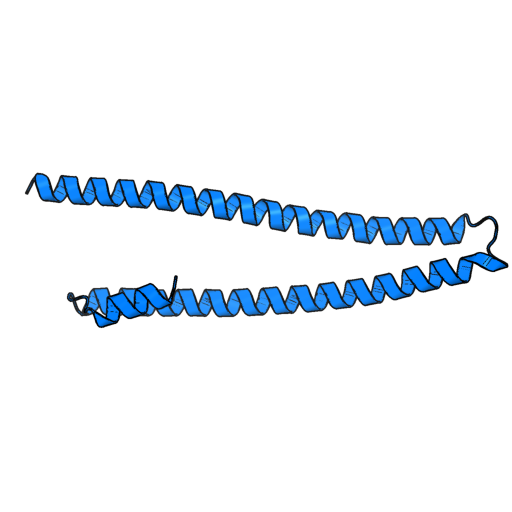84 ? -6.408 -3.091 -6.779 1.00 84.12 84 ILE A CA 1
ATOM 675 C C . ILE A 1 84 ? -6.426 -3.785 -5.411 1.00 84.12 84 ILE A C 1
ATOM 677 O O . ILE A 1 84 ? -7.391 -3.654 -4.658 1.00 84.12 84 ILE A O 1
ATOM 681 N N . GLN A 1 85 ? -5.348 -4.491 -5.058 1.00 79.88 85 GLN A N 1
ATOM 682 C CA . GLN A 1 85 ? -5.225 -5.155 -3.760 1.00 79.88 85 GLN A CA 1
ATOM 683 C C . GLN A 1 85 ? -5.310 -4.146 -2.611 1.00 79.88 85 GLN A C 1
ATOM 685 O O . GLN A 1 85 ? -5.989 -4.397 -1.618 1.00 79.88 85 GLN A O 1
ATOM 690 N N . SER A 1 86 ? -4.638 -3.001 -2.741 1.00 74.56 86 SER A N 1
ATOM 691 C CA . SER A 1 86 ? -4.680 -1.930 -1.747 1.00 74.56 86 SER A CA 1
ATOM 692 C C . SER A 1 86 ? -6.096 -1.375 -1.586 1.00 74.56 86 SER A C 1
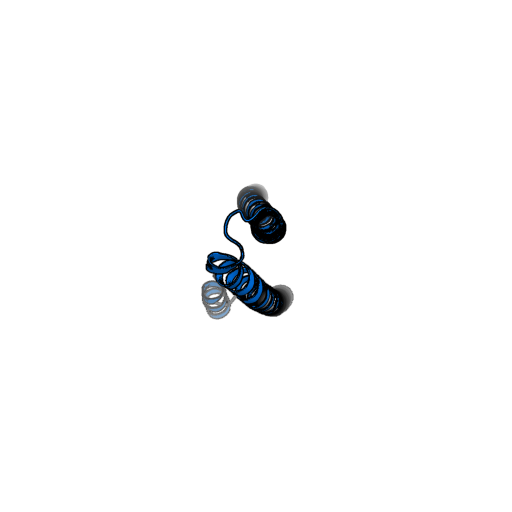ATOM 694 O O . SER A 1 86 ? -6.555 -1.218 -0.456 1.00 74.56 86 SER A O 1
ATOM 696 N N . PHE A 1 87 ? -6.815 -1.167 -2.694 1.00 77.19 87 PHE A N 1
ATOM 697 C CA . PHE A 1 87 ? -8.202 -0.707 -2.683 1.00 77.19 87 PHE A CA 1
ATOM 698 C C . PHE A 1 87 ? -9.123 -1.674 -1.925 1.00 77.19 87 PHE A C 1
ATOM 700 O O . PHE A 1 87 ? -9.776 -1.260 -0.969 1.00 77.19 87 PHE A O 1
ATOM 707 N N . PHE A 1 88 ? -9.109 -2.969 -2.265 1.00 77.44 88 PHE A N 1
ATOM 708 C CA . PHE A 1 88 ? -9.952 -3.962 -1.584 1.00 77.44 88 PHE A CA 1
ATOM 709 C C . PHE A 1 88 ? -9.616 -4.116 -0.098 1.00 77.44 88 PHE A C 1
ATOM 711 O O . PHE A 1 88 ? -10.508 -4.148 0.744 1.00 77.44 88 PHE A O 1
ATOM 718 N N . ASN A 1 89 ? -8.331 -4.124 0.252 1.00 72.44 89 ASN A N 1
ATOM 719 C CA . ASN A 1 89 ? -7.893 -4.275 1.640 1.00 72.44 89 ASN A CA 1
ATOM 720 C C . ASN A 1 89 ? -8.286 -3.059 2.507 1.00 72.44 89 ASN A C 1
ATOM 722 O O . ASN A 1 89 ? -8.510 -3.190 3.710 1.00 72.44 89 ASN A O 1
ATOM 726 N N . VAL A 1 90 ? -8.389 -1.864 1.913 1.00 70.88 90 VAL A N 1
ATOM 727 C CA . VAL A 1 90 ? -8.943 -0.678 2.584 1.00 70.88 90 VAL A CA 1
ATOM 728 C C . VAL A 1 90 ? -10.453 -0.822 2.776 1.00 70.88 90 VAL A C 1
ATOM 730 O O . VAL A 1 90 ? -10.935 -0.559 3.877 1.00 70.88 90 VAL A O 1
ATOM 733 N N . THR A 1 91 ? -11.188 -1.276 1.758 1.00 71.00 91 THR A N 1
ATOM 734 C CA . THR A 1 91 ? -12.642 -1.491 1.840 1.00 71.00 91 THR A CA 1
ATOM 735 C C . THR A 1 91 ? -13.016 -2.497 2.930 1.00 71.00 91 THR A C 1
ATOM 737 O O . THR A 1 91 ? -13.863 -2.188 3.767 1.00 71.00 91 THR A O 1
ATOM 740 N N . ASP A 1 92 ? -12.333 -3.642 2.994 1.00 70.31 92 ASP A N 1
ATOM 741 C CA . ASP A 1 92 ? -12.590 -4.674 4.008 1.00 70.31 92 ASP A CA 1
ATOM 742 C C . ASP A 1 92 ? -12.288 -4.172 5.425 1.00 70.31 92 ASP A C 1
ATOM 744 O O . ASP A 1 92 ? -13.035 -4.418 6.369 1.00 70.31 92 ASP A O 1
ATOM 748 N N . LYS A 1 93 ? -11.203 -3.407 5.598 1.00 73.94 93 LYS A N 1
ATOM 749 C CA . LYS A 1 93 ? -10.866 -2.827 6.906 1.00 73.94 93 LYS A CA 1
ATOM 750 C C . LYS A 1 93 ? -11.888 -1.789 7.360 1.00 73.94 93 LYS A C 1
ATOM 752 O O . LYS A 1 93 ? -12.124 -1.687 8.561 1.00 73.94 93 LYS A O 1
ATOM 757 N N . ILE A 1 94 ? -12.465 -1.016 6.439 1.00 72.12 94 ILE A N 1
ATOM 758 C CA . ILE A 1 94 ? -13.512 -0.038 6.760 1.00 72.12 94 ILE A CA 1
ATOM 759 C C . ILE A 1 94 ? -14.793 -0.759 7.184 1.00 72.12 94 ILE A C 1
ATOM 761 O O . ILE A 1 94 ? -15.334 -0.413 8.231 1.00 72.12 94 ILE A O 1
ATOM 765 N N . SER A 1 95 ? -15.230 -1.785 6.443 1.00 72.12 95 SER A N 1
ATOM 766 C CA . SER A 1 95 ? -16.463 -2.514 6.776 1.00 72.12 95 SER A CA 1
ATOM 767 C C . SER A 1 95 ? -16.354 -3.235 8.123 1.00 72.12 95 SER A C 1
ATOM 769 O O . SER A 1 95 ? -17.229 -3.086 8.972 1.00 72.12 95 SER A O 1
ATOM 771 N N . VAL A 1 96 ? -15.229 -3.914 8.379 1.00 77.31 96 VAL A N 1
ATOM 772 C CA . VAL A 1 96 ? -14.960 -4.587 9.659 1.00 77.31 96 VAL A CA 1
ATOM 773 C C . VAL A 1 96 ? -14.879 -3.576 10.803 1.00 77.31 96 VAL A C 1
ATOM 775 O O . VAL A 1 96 ? -15.343 -3.843 11.912 1.00 77.31 96 VAL A O 1
ATOM 778 N N . LEU A 1 97 ? -14.287 -2.400 10.578 1.00 74.75 97 LEU A N 1
ATOM 779 C CA . LEU A 1 97 ? -14.216 -1.363 11.606 1.00 74.75 97 LEU A CA 1
ATOM 780 C C . LEU A 1 97 ? -15.603 -0.790 11.925 1.00 74.75 97 LEU A C 1
ATOM 782 O O . LEU A 1 97 ? -15.921 -0.595 13.096 1.00 74.75 97 LEU A O 1
ATOM 786 N N . GLU A 1 98 ? -16.427 -0.551 10.910 1.00 77.31 98 GLU A N 1
ATOM 787 C CA . GLU A 1 98 ? -17.797 -0.061 11.063 1.00 77.31 98 GLU A CA 1
ATOM 788 C C . GLU A 1 98 ? -18.695 -1.086 11.772 1.00 77.31 98 GLU A C 1
ATOM 790 O O . GLU A 1 98 ? -19.431 -0.732 12.694 1.00 77.31 98 GLU A O 1
ATOM 795 N N . GLU A 1 99 ? -18.564 -2.370 11.434 1.00 79.75 99 GLU A N 1
ATOM 796 C CA . GLU A 1 99 ? -19.248 -3.470 12.119 1.00 79.75 99 GLU A CA 1
ATOM 797 C C . GLU A 1 99 ? -18.845 -3.557 13.597 1.00 79.75 99 GLU A C 1
ATOM 799 O O . GLU A 1 99 ? -19.703 -3.648 14.481 1.00 79.75 99 GLU A O 1
ATOM 804 N N . ASN A 1 100 ? -17.547 -3.455 13.889 1.00 77.56 100 ASN A N 1
ATOM 805 C CA . ASN A 1 100 ? -17.047 -3.438 15.261 1.00 77.56 100 ASN A CA 1
ATOM 806 C C . ASN A 1 100 ? -17.544 -2.211 16.037 1.00 77.56 100 ASN A C 1
ATOM 808 O O . ASN A 1 100 ? -17.910 -2.334 17.207 1.00 77.56 100 ASN A O 1
ATOM 812 N N . ILE A 1 101 ? -17.587 -1.028 15.416 1.00 82.38 101 ILE A N 1
ATOM 813 C CA . ILE A 1 101 ? -18.135 0.185 16.040 1.00 82.38 101 ILE A CA 1
ATOM 814 C C . ILE A 1 101 ? -19.623 -0.010 16.351 1.00 82.38 101 ILE A C 1
ATOM 816 O O . ILE A 1 101 ? -20.029 0.190 17.496 1.00 82.38 101 ILE A O 1
ATOM 820 N N . ASN A 1 102 ? -20.419 -0.468 15.384 1.00 83.69 102 ASN A N 1
ATOM 821 C CA . ASN A 1 102 ? -21.854 -0.694 15.565 1.00 83.69 102 ASN A CA 1
ATOM 822 C C . ASN A 1 102 ? -22.150 -1.757 16.628 1.00 83.69 102 ASN A C 1
ATOM 824 O O . ASN A 1 102 ? -23.046 -1.578 17.452 1.00 83.69 102 ASN A O 1
ATOM 828 N N . THR A 1 103 ? -21.376 -2.841 16.662 1.00 79.81 103 THR A N 1
ATOM 829 C CA . THR A 1 103 ? -21.520 -3.898 17.673 1.00 79.81 103 THR A CA 1
ATOM 830 C C . THR A 1 103 ? -21.195 -3.373 19.070 1.00 79.81 103 THR A C 1
ATOM 832 O O . THR A 1 103 ? -21.928 -3.638 20.023 1.00 79.81 103 THR A O 1
ATOM 835 N N . ASN A 1 104 ? -20.145 -2.560 19.203 1.00 78.56 104 ASN A N 1
ATOM 836 C CA . ASN A 1 104 ? -19.806 -1.926 20.475 1.00 78.56 104 ASN A CA 1
ATOM 837 C C . ASN A 1 104 ? -20.852 -0.892 20.917 1.00 78.56 104 ASN A C 1
ATOM 839 O O . ASN A 1 104 ? -21.176 -0.848 22.101 1.00 78.56 104 ASN A O 1
ATOM 843 N N . ILE A 1 105 ? -21.423 -0.105 19.998 1.00 82.88 105 ILE A N 1
ATOM 844 C CA . ILE A 1 105 ? -22.517 0.831 20.309 1.00 82.88 105 ILE A CA 1
ATOM 845 C C . ILE A 1 105 ? -23.739 0.068 20.833 1.00 82.88 105 ILE A C 1
ATOM 847 O O . ILE A 1 105 ? -24.226 0.394 21.914 1.00 82.88 105 ILE A O 1
ATOM 851 N N . LYS A 1 106 ? -24.166 -1.001 20.145 1.00 81.00 106 LYS A N 1
ATOM 852 C CA . LYS A 1 106 ? -25.281 -1.858 20.588 1.00 81.00 106 LYS A CA 1
ATOM 853 C C . LYS A 1 106 ? -25.040 -2.459 21.975 1.00 81.00 106 LYS A C 1
ATOM 855 O O . LYS A 1 106 ? -25.950 -2.498 22.799 1.00 81.00 106 LYS A O 1
ATOM 860 N N . ARG A 1 107 ? -23.809 -2.896 22.265 1.00 75.06 107 ARG A N 1
ATOM 861 C CA . ARG A 1 107 ? -23.423 -3.400 23.595 1.00 75.06 107 ARG A CA 1
ATOM 862 C C . ARG A 1 107 ? -23.504 -2.310 24.663 1.00 75.06 107 ARG A C 1
ATOM 864 O O . ARG A 1 107 ? -24.068 -2.547 25.725 1.00 75.06 107 ARG A O 1
ATOM 871 N N . ILE A 1 108 ? -22.982 -1.114 24.381 1.00 78.62 108 ILE A N 1
ATOM 872 C CA . ILE A 1 108 ? -23.063 0.034 25.299 1.00 78.62 108 ILE A CA 1
ATOM 873 C C . ILE A 1 108 ? -24.522 0.368 25.612 1.00 78.62 108 ILE A C 1
ATOM 875 O O . ILE A 1 108 ? -24.846 0.609 26.771 1.00 78.62 108 ILE A O 1
ATOM 879 N N . GLU A 1 109 ? -25.392 0.364 24.605 1.00 79.19 109 GLU A N 1
ATOM 880 C CA . GLU A 1 109 ? -26.818 0.654 24.752 1.00 79.19 109 GLU A CA 1
ATOM 881 C C . GLU A 1 109 ? -27.522 -0.409 25.612 1.00 79.19 109 GLU A C 1
ATOM 883 O O . GLU A 1 109 ? -28.151 -0.059 26.611 1.00 79.19 109 GLU A O 1
ATOM 888 N N . LYS A 1 110 ? -27.265 -1.699 25.344 1.00 75.62 110 LYS A N 1
ATOM 889 C CA . LYS A 1 110 ? -27.743 -2.834 26.157 1.00 75.62 110 LYS A CA 1
ATOM 890 C C . LYS A 1 110 ? -27.316 -2.723 27.628 1.00 75.62 110 LYS A C 1
ATOM 892 O O . LYS A 1 110 ? -28.128 -2.944 28.524 1.00 75.62 110 LYS A O 1
ATOM 897 N N . TYR A 1 111 ? -26.062 -2.349 27.901 1.00 72.19 111 TYR A N 1
ATOM 898 C CA . TYR A 1 111 ? -25.576 -2.164 29.276 1.00 72.19 111 TYR A CA 1
ATOM 899 C C . TYR A 1 111 ? -26.168 -0.934 29.969 1.00 72.19 111 TYR A C 1
ATOM 901 O O . TYR A 1 111 ? -26.271 -0.909 31.195 1.00 72.19 111 TYR A O 1
ATOM 909 N N . LYS A 1 112 ? -26.545 0.093 29.202 1.00 70.12 112 LYS A N 1
ATOM 910 C CA . LYS A 1 112 ? -27.160 1.316 29.727 1.00 70.12 112 LYS A CA 1
ATOM 911 C C . LYS A 1 112 ? -28.624 1.096 30.117 1.00 70.12 112 LYS A C 1
ATOM 913 O O . LYS A 1 112 ? -29.087 1.738 31.055 1.00 70.12 112 LYS A O 1
ATOM 918 N N . GLU A 1 113 ? -29.319 0.199 29.417 1.00 74.00 113 GLU A N 1
ATOM 919 C CA . GLU A 1 113 ? -30.713 -0.171 29.687 1.00 74.00 113 GLU A CA 1
ATOM 920 C C . GLU A 1 113 ? -30.853 -1.204 30.816 1.00 74.00 113 GLU A C 1
ATOM 922 O O . GLU A 1 113 ? -31.692 -1.026 31.696 1.00 74.00 113 GLU A O 1
ATOM 927 N N . ASN A 1 114 ? -30.019 -2.252 30.844 1.00 62.47 114 ASN A N 1
ATOM 928 C CA . ASN A 1 114 ? -30.272 -3.411 31.712 1.00 62.47 114 ASN A CA 1
ATOM 929 C C . ASN A 1 114 ? -29.604 -3.392 33.099 1.00 62.47 114 ASN A C 1
ATOM 931 O O . ASN A 1 114 ? -29.927 -4.257 33.902 1.00 62.47 114 ASN A O 1
ATOM 935 N N . ASN A 1 115 ? -28.723 -2.435 33.428 1.00 56.75 115 ASN A N 1
ATOM 936 C CA . ASN A 1 115 ? -27.999 -2.297 34.719 1.00 56.75 115 ASN A CA 1
ATOM 937 C C . ASN A 1 115 ? -27.239 -3.537 35.265 1.00 56.75 115 ASN A C 1
ATOM 939 O O . ASN A 1 115 ? -26.446 -3.388 36.196 1.00 56.75 115 ASN A O 1
ATOM 943 N N . GLU A 1 116 ? -27.402 -4.726 34.690 1.00 60.75 116 GLU A N 1
ATOM 944 C CA . GLU A 1 116 ? -26.729 -5.963 35.066 1.00 60.75 116 GLU A CA 1
ATOM 945 C C . GLU A 1 116 ? -25.945 -6.508 33.872 1.00 60.75 116 GLU A C 1
ATOM 947 O O . GLU A 1 116 ? -26.481 -6.742 32.792 1.00 60.75 116 GLU A O 1
ATOM 952 N N . ILE A 1 117 ? -24.641 -6.686 34.082 1.00 62.38 117 ILE A N 1
ATOM 953 C CA . ILE A 1 117 ? -23.730 -7.318 33.128 1.00 62.38 117 ILE A CA 1
ATOM 954 C C . ILE A 1 117 ? -23.707 -8.808 33.476 1.00 62.38 117 ILE A C 1
ATOM 956 O O . ILE A 1 117 ? -23.243 -9.171 34.562 1.00 62.38 117 ILE A O 1
ATOM 960 N N . THR A 1 118 ? -24.204 -9.673 32.591 1.00 68.00 118 THR A N 1
ATOM 961 C CA . THR A 1 118 ? -24.177 -11.127 32.819 1.00 68.00 118 THR A CA 1
ATOM 962 C C . THR A 1 118 ? -22.804 -11.717 32.485 1.00 68.00 118 THR A C 1
ATOM 964 O O . THR A 1 118 ? -21.975 -11.108 31.810 1.00 68.00 118 THR A O 1
ATOM 967 N N . ARG A 1 119 ? -22.516 -12.933 32.971 1.00 64.31 119 ARG A N 1
ATOM 968 C CA . ARG A 1 119 ? -21.257 -13.630 32.640 1.00 64.31 119 ARG A CA 1
ATOM 969 C C . ARG A 1 119 ? -21.117 -13.917 31.144 1.00 64.31 119 ARG A C 1
ATOM 971 O O . ARG A 1 119 ? -20.010 -13.853 30.624 1.00 64.31 119 ARG A O 1
ATOM 978 N N . GLU A 1 120 ? -22.229 -14.166 30.463 1.00 68.38 120 GLU A N 1
ATOM 979 C CA . GLU A 1 120 ? -22.267 -14.368 29.011 1.00 68.38 120 GLU A CA 1
ATOM 980 C C . GLU A 1 120 ? -21.844 -13.103 28.255 1.00 68.38 120 GLU A C 1
ATOM 982 O O . GLU A 1 120 ? -21.063 -13.192 27.312 1.00 68.38 120 GLU A O 1
ATOM 987 N N . ASP A 1 121 ? -22.253 -11.922 28.732 1.00 63.72 121 ASP A N 1
ATOM 988 C CA . ASP A 1 121 ? -21.820 -10.640 28.170 1.00 63.72 121 ASP A CA 1
ATOM 989 C C . ASP A 1 121 ? -20.297 -10.416 28.328 1.00 63.72 121 ASP A C 1
ATOM 991 O O . ASP A 1 121 ? -19.676 -9.751 27.499 1.00 63.72 121 ASP A O 1
ATOM 995 N N . ILE A 1 122 ? -19.678 -10.969 29.380 1.00 68.38 122 ILE A N 1
ATOM 996 C CA . ILE A 1 122 ? -18.225 -10.885 29.624 1.00 68.38 122 ILE A CA 1
ATOM 997 C C . ILE A 1 122 ? -17.453 -11.843 28.707 1.00 68.38 122 ILE A C 1
ATOM 999 O O . ILE A 1 122 ? -16.422 -11.459 28.146 1.00 68.38 122 ILE A O 1
ATOM 1003 N N . ASP A 1 123 ? -17.950 -13.064 28.520 1.00 70.94 123 ASP A N 1
ATOM 1004 C CA . ASP A 1 123 ? -17.338 -14.050 27.622 1.00 70.94 123 ASP A CA 1
ATOM 1005 C C . ASP A 1 123 ? -17.428 -13.615 26.153 1.00 70.94 123 ASP A C 1
ATOM 1007 O O . ASP A 1 123 ? -16.491 -13.811 25.374 1.00 70.94 123 ASP A O 1
ATOM 1011 N N . GLU A 1 124 ? -18.520 -12.956 25.766 1.00 68.44 124 GLU A N 1
ATOM 1012 C CA . GLU A 1 124 ? -18.675 -12.380 24.430 1.00 68.44 124 GLU A CA 1
ATOM 1013 C C . GLU A 1 124 ? -17.706 -11.206 24.185 1.00 68.44 124 GLU A C 1
ATOM 1015 O O . GLU A 1 124 ? -17.187 -11.022 23.079 1.00 68.44 124 GLU A O 1
ATOM 1020 N N . LEU A 1 125 ? -17.381 -10.453 25.240 1.00 63.41 125 LEU A N 1
ATOM 1021 C CA . LEU A 1 125 ? -16.367 -9.396 25.229 1.00 63.41 125 LEU A CA 1
ATOM 1022 C C . LEU A 1 125 ? -14.958 -9.962 25.010 1.00 63.41 125 LEU A C 1
ATOM 1024 O O . LEU A 1 125 ? -14.196 -9.406 24.219 1.00 63.41 125 LEU A O 1
ATOM 1028 N N . MET A 1 126 ? -14.624 -11.091 25.645 1.00 65.62 126 MET A N 1
ATOM 1029 C CA . MET A 1 126 ? -13.322 -11.747 25.464 1.00 65.62 126 MET A CA 1
ATOM 1030 C C . MET A 1 126 ? -13.109 -12.310 24.056 1.00 65.62 126 MET A C 1
ATOM 1032 O O . MET A 1 126 ? -11.967 -12.414 23.630 1.00 65.62 126 MET A O 1
ATOM 1036 N N . LYS A 1 127 ? -14.174 -12.614 23.306 1.00 65.94 127 LYS A N 1
ATOM 1037 C CA . LYS A 1 127 ? -14.066 -13.067 21.906 1.00 65.94 127 LYS A CA 1
ATOM 1038 C C . LYS A 1 127 ? -13.727 -11.956 20.908 1.00 65.94 127 LYS A C 1
ATOM 1040 O O . LYS A 1 127 ? -13.436 -12.257 19.756 1.00 65.94 127 LYS A O 1
ATOM 1045 N N . THR A 1 128 ? -13.812 -10.688 21.317 1.00 54.50 128 THR A N 1
ATOM 1046 C CA . THR A 1 128 ? -13.600 -9.530 20.424 1.00 54.50 128 THR A CA 1
ATOM 1047 C C . THR A 1 128 ? -12.173 -8.952 20.526 1.00 54.50 128 THR A C 1
ATOM 1049 O O . THR A 1 128 ? -11.853 -8.004 19.809 1.00 54.50 128 THR A O 1
ATOM 1052 N N . PHE A 1 129 ? -11.331 -9.492 21.419 1.00 46.75 129 PHE A N 1
ATOM 1053 C CA . PHE A 1 129 ? -9.918 -9.131 21.625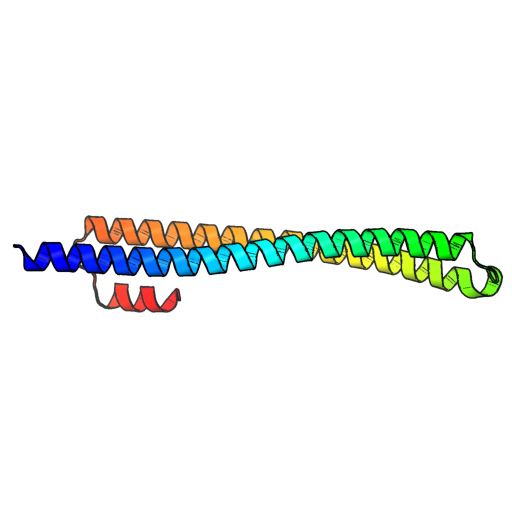 1.00 46.75 129 PHE A CA 1
ATOM 1054 C C . PHE A 1 129 ? -8.991 -10.257 21.169 1.00 46.75 129 PHE A C 1
ATOM 1056 O O . PHE A 1 129 ? -7.862 -9.921 20.744 1.00 46.75 129 PHE A O 1
#

pLDDT: mean 75.84, std 10.23, range [43.66, 89.31]

Radius of gyration: 26.53 Å; chains: 1; bounding box: 55×23×81 Å

Sequence (129 aa):
MRKAKLKAKSASLSNEKKYKSVLKKYLVSKFFFIFLSVLTLVISSATIILNLYSIRFNEYPLQTMIYFVSIAFISVVVTLLISIQSFFNVTDKISVLEENINTNIKRIEKYKENNEITREDIDELMKTF